Protein AF-A0A554JAZ1-F1 (afdb_monomer_lite)

pLDDT: mean 87.69, std 8.74, range [49.59, 96.38]

Sequence (67 aa):
MNNIVHRHGGVGIVSTYDRKKFLFGMYDSTYPKIKYRGSVNVLGGNFKFGDSSPFEIFKREINEEFS

Foldseek 3Di:
DDDDDDWDWAFDWDADPVRPDTDWDAADPPDPDPVRHRHTHTFTDTDDPPQPDSVSRRVVRCVVVPD

Secondary structure (DSSP, 8-state):
---------EEE-EE-TTSS-EE-EEB-TTSS-GGGBTSEE-EEE---TT--SHHHHHHHHHHHHH-

Structure (mmCIF, N/CA/C/O backbone):
data_AF-A0A554JAZ1-F1
#
_entry.id   AF-A0A554JAZ1-F1
#
loop_
_atom_site.group_PDB
_atom_site.id
_atom_site.type_symbol
_atom_site.label_atom_id
_atom_site.label_alt_id
_atom_site.label_comp_id
_atom_site.label_asym_id
_atom_site.label_entity_id
_atom_site.label_seq_id
_atom_site.pdbx_PDB_ins_code
_atom_site.Cartn_x
_atom_site.Cartn_y
_atom_site.Cartn_z
_atom_site.occupancy
_atom_site.B_iso_or_equiv
_atom_site.auth_seq_id
_atom_site.auth_comp_id
_atom_site.auth_asym_id
_atom_site.auth_atom_id
_atom_site.pdbx_PDB_model_num
ATOM 1 N N . MET A 1 1 ? 34.635 -5.998 -6.362 1.00 49.59 1 MET A N 1
ATOM 2 C CA . MET A 1 1 ? 33.540 -6.787 -5.757 1.00 49.59 1 MET A CA 1
ATOM 3 C C . MET A 1 1 ? 32.236 -6.107 -6.132 1.00 49.59 1 MET A C 1
ATOM 5 O O . MET A 1 1 ? 32.087 -4.933 -5.822 1.00 49.59 1 MET A O 1
ATOM 9 N N . ASN A 1 2 ? 31.344 -6.783 -6.859 1.00 53.00 2 ASN A N 1
ATOM 10 C CA . ASN A 1 2 ? 30.019 -6.232 -7.147 1.00 53.00 2 ASN A CA 1
ATOM 11 C C . ASN A 1 2 ? 29.177 -6.349 -5.876 1.00 53.00 2 ASN A C 1
ATOM 13 O O . ASN A 1 2 ? 28.870 -7.461 -5.452 1.00 53.00 2 ASN A O 1
ATOM 17 N N . ASN A 1 3 ? 28.834 -5.220 -5.257 1.00 64.56 3 ASN A N 1
ATOM 18 C CA . ASN A 1 3 ? 27.879 -5.210 -4.155 1.00 64.56 3 ASN A CA 1
ATOM 19 C C . ASN A 1 3 ? 26.520 -5.682 -4.686 1.00 64.56 3 ASN A C 1
ATOM 21 O O . ASN A 1 3 ? 25.967 -5.081 -5.608 1.00 64.56 3 ASN A O 1
ATOM 25 N N . ILE A 1 4 ? 25.988 -6.764 -4.119 1.00 74.75 4 ILE A N 1
ATOM 26 C CA . ILE A 1 4 ? 24.626 -7.211 -4.407 1.00 74.75 4 ILE A CA 1
ATOM 27 C C . ILE A 1 4 ? 23.683 -6.216 -3.730 1.00 74.75 4 ILE A C 1
ATOM 29 O O . ILE A 1 4 ? 23.663 -6.096 -2.507 1.00 74.75 4 ILE A O 1
ATOM 33 N N . VAL A 1 5 ? 22.921 -5.470 -4.529 1.00 74.44 5 VAL A N 1
ATOM 34 C CA . VAL A 1 5 ? 21.923 -4.525 -4.018 1.00 74.44 5 VAL A CA 1
ATOM 35 C C . VAL A 1 5 ? 20.598 -5.260 -3.848 1.00 74.44 5 VAL A C 1
ATOM 37 O O . VAL A 1 5 ? 19.942 -5.607 -4.832 1.00 74.44 5 VAL A O 1
ATOM 40 N N . HIS A 1 6 ? 20.192 -5.483 -2.600 1.00 76.12 6 HIS A N 1
ATOM 41 C CA . HIS A 1 6 ? 18.885 -6.051 -2.280 1.00 76.12 6 HIS A CA 1
ATOM 42 C C . HIS A 1 6 ? 17.807 -4.963 -2.353 1.00 76.12 6 HIS A C 1
ATOM 44 O O . HIS A 1 6 ? 17.920 -3.912 -1.724 1.00 76.12 6 HIS A O 1
ATOM 50 N N . ARG A 1 7 ? 16.764 -5.206 -3.153 1.00 80.62 7 ARG A N 1
ATOM 51 C CA . ARG A 1 7 ? 15.615 -4.305 -3.310 1.00 80.62 7 ARG A CA 1
ATOM 52 C C . ARG A 1 7 ? 14.417 -4.911 -2.598 1.00 80.62 7 ARG A C 1
ATOM 54 O O . ARG A 1 7 ? 14.064 -6.059 -2.859 1.00 80.62 7 ARG A O 1
ATOM 61 N N . HIS A 1 8 ? 13.791 -4.130 -1.731 1.00 83.88 8 HIS A N 1
ATOM 62 C CA . HIS A 1 8 ? 12.647 -4.557 -0.935 1.00 83.88 8 HIS A CA 1
ATOM 63 C C . HIS A 1 8 ? 11.429 -3.702 -1.278 1.00 83.88 8 HIS A C 1
ATOM 65 O O . HIS A 1 8 ? 11.567 -2.524 -1.600 1.00 83.88 8 HIS A O 1
ATOM 71 N N . GLY A 1 9 ? 10.243 -4.306 -1.236 1.00 86.88 9 GLY A N 1
ATOM 72 C CA . GLY A 1 9 ? 8.994 -3.553 -1.303 1.00 86.88 9 GLY A CA 1
ATOM 73 C C . GLY A 1 9 ? 8.758 -2.756 -0.021 1.00 86.88 9 GLY A C 1
ATOM 74 O O . GLY A 1 9 ? 9.316 -3.072 1.032 1.00 86.88 9 GLY A O 1
ATOM 75 N N . GLY A 1 10 ? 7.921 -1.730 -0.119 1.00 89.31 10 GLY A N 1
ATOM 76 C CA . GLY A 1 10 ? 7.422 -0.971 1.022 1.00 89.31 10 GLY A CA 1
ATOM 77 C C . GLY A 1 10 ? 5.929 -1.213 1.168 1.00 89.31 10 GLY A C 1
ATOM 78 O O . GLY A 1 10 ? 5.193 -1.025 0.205 1.00 89.31 10 GLY A O 1
ATOM 79 N N . VAL A 1 11 ? 5.492 -1.640 2.352 1.00 90.62 11 VAL A N 1
ATOM 80 C CA . VAL A 1 11 ? 4.074 -1.833 2.688 1.00 90.62 11 VAL A CA 1
ATOM 81 C C . VAL A 1 11 ? 3.769 -1.178 4.027 1.00 90.62 11 VAL A C 1
ATOM 83 O O . VAL A 1 11 ? 4.646 -1.098 4.890 1.00 90.62 11 VAL A O 1
ATOM 86 N N . GLY A 1 12 ? 2.530 -0.733 4.215 1.00 88.12 12 GLY A N 1
ATOM 87 C CA . GLY A 1 12 ? 2.089 -0.112 5.458 1.00 88.12 12 GLY A CA 1
ATOM 88 C C . GLY A 1 12 ? 0.695 -0.556 5.881 1.00 88.12 12 GLY A C 1
ATOM 89 O O . GLY A 1 12 ? -0.174 -0.845 5.060 1.00 88.12 12 GLY A O 1
ATOM 90 N N . ILE A 1 13 ? 0.492 -0.593 7.198 1.00 90.00 13 ILE A N 1
ATOM 91 C CA . ILE A 1 13 ? -0.818 -0.785 7.819 1.00 90.00 13 ILE A CA 1
ATOM 92 C C . ILE A 1 13 ? -1.306 0.590 8.257 1.00 90.00 13 ILE A C 1
ATOM 94 O O . ILE A 1 13 ? -0.718 1.215 9.140 1.00 90.00 13 ILE A O 1
ATOM 98 N N . VAL A 1 14 ? -2.384 1.058 7.638 1.00 89.69 14 VAL A N 1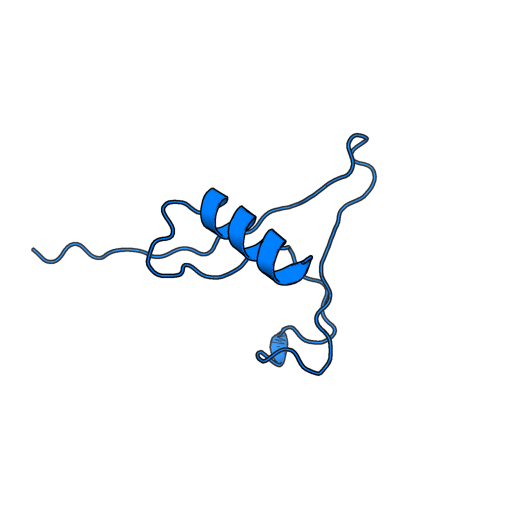
ATOM 99 C CA . VAL A 1 14 ? -3.008 2.335 7.984 1.00 89.69 14 VAL A CA 1
ATOM 100 C C . VAL A 1 14 ? -4.178 2.060 8.916 1.00 89.69 14 VAL A C 1
ATOM 102 O O . VAL A 1 14 ? -5.006 1.190 8.649 1.00 89.69 14 VAL A O 1
ATOM 105 N N . SER A 1 15 ? -4.243 2.803 10.018 1.00 94.12 15 SER A N 1
ATOM 106 C CA . SER A 1 15 ? -5.336 2.710 10.985 1.00 94.12 15 SER A CA 1
ATOM 107 C C . SER A 1 15 ? -5.903 4.086 11.304 1.00 94.12 15 SER A C 1
ATOM 109 O O . SER A 1 15 ? -5.221 5.101 11.153 1.00 94.12 15 SER A O 1
ATOM 111 N N . THR A 1 16 ? -7.161 4.122 11.737 1.00 93.44 16 THR A N 1
ATOM 112 C CA . THR A 1 16 ? -7.767 5.336 12.292 1.00 93.44 16 THR A CA 1
ATOM 113 C C . THR A 1 16 ? -7.050 5.762 13.571 1.00 93.44 16 THR A C 1
ATOM 115 O O . THR A 1 16 ? -6.423 4.947 14.244 1.00 93.44 16 THR A O 1
ATOM 118 N N . TYR A 1 17 ? -7.169 7.040 13.945 1.00 94.56 17 TYR A N 1
ATOM 119 C CA . TYR A 1 17 ? -6.538 7.575 15.161 1.00 94.56 17 TYR A CA 1
ATOM 120 C C . TYR A 1 17 ? -6.910 6.779 16.428 1.00 94.56 17 TYR A C 1
ATOM 122 O O . TYR A 1 17 ? -6.064 6.531 17.284 1.00 94.56 17 TYR A O 1
ATOM 130 N N . ASP A 1 18 ? -8.158 6.309 16.510 1.00 96.38 18 ASP A N 1
ATOM 131 C CA . ASP A 1 18 ? -8.664 5.468 17.603 1.00 96.38 18 ASP A CA 1
ATOM 132 C C . ASP A 1 18 ? -8.281 3.978 17.491 1.00 96.38 18 ASP A C 1
ATOM 134 O O . ASP A 1 18 ? -8.628 3.187 18.367 1.00 96.38 18 ASP A O 1
ATOM 138 N N . ARG A 1 19 ? -7.580 3.593 16.416 1.00 91.88 19 ARG A N 1
ATOM 139 C CA . ARG A 1 19 ? -7.121 2.235 16.085 1.00 91.88 19 ARG A CA 1
ATOM 140 C C . ARG A 1 19 ? -8.225 1.181 15.977 1.00 91.88 19 ARG A C 1
ATOM 142 O O . ARG A 1 19 ? -7.943 -0.011 16.067 1.00 91.88 19 ARG A O 1
ATOM 149 N N . LYS A 1 20 ? -9.479 1.587 15.770 1.00 95.50 20 LYS A N 1
ATOM 150 C CA . LYS A 1 20 ? -10.609 0.651 15.634 1.00 95.50 20 LYS A CA 1
ATOM 151 C C . LYS A 1 20 ? -10.827 0.164 14.210 1.00 95.50 20 LYS A C 1
ATOM 153 O O . LYS A 1 20 ? -11.527 -0.825 14.008 1.00 95.50 20 LYS A O 1
ATOM 158 N N . LYS A 1 21 ? -10.276 0.868 13.222 1.00 95.44 21 LYS A N 1
ATOM 159 C CA . LYS A 1 21 ? -10.433 0.540 11.807 1.00 95.44 21 LYS A CA 1
ATOM 160 C C . LYS A 1 21 ? -9.078 0.517 11.127 1.00 95.44 21 LYS A C 1
ATOM 162 O O . LYS A 1 21 ? -8.217 1.348 11.415 1.00 95.44 21 LYS A O 1
ATOM 167 N N . PHE A 1 22 ? -8.940 -0.415 10.196 1.00 93.69 22 PHE A N 1
ATOM 168 C CA . PHE A 1 22 ? -7.806 -0.511 9.292 1.00 93.69 22 PHE A CA 1
ATOM 169 C C . PHE A 1 22 ? -8.263 -0.192 7.877 1.00 93.69 22 PHE A C 1
ATOM 171 O O . PHE A 1 22 ? -9.388 -0.521 7.495 1.00 93.69 22 PHE A O 1
ATOM 178 N N . LEU A 1 23 ? -7.387 0.451 7.117 1.00 90.06 23 LEU A N 1
ATOM 179 C CA . LEU A 1 23 ? -7.586 0.679 5.697 1.00 90.06 23 LEU A CA 1
ATOM 180 C C . LEU A 1 23 ? -6.854 -0.408 4.910 1.00 90.06 23 LEU A C 1
ATOM 182 O O . LEU A 1 23 ? -5.670 -0.662 5.134 1.00 90.06 23 LEU A O 1
ATOM 186 N N . PHE A 1 24 ? -7.576 -1.008 3.972 1.00 91.81 24 PHE A N 1
ATOM 187 C CA . PHE A 1 24 ? -7.059 -1.959 2.999 1.00 91.81 24 PHE A CA 1
ATOM 188 C C . PHE A 1 24 ? -7.519 -1.546 1.600 1.00 91.81 24 PHE A C 1
ATOM 190 O O . PHE A 1 24 ? -8.582 -0.940 1.455 1.00 91.81 24 PHE A O 1
ATOM 197 N N . GLY A 1 25 ? -6.734 -1.898 0.584 1.00 88.75 25 GLY A N 1
ATOM 198 C CA . GLY A 1 25 ? -7.089 -1.709 -0.821 1.00 88.75 25 GLY A CA 1
ATOM 199 C C . GLY A 1 25 ? -7.691 -2.979 -1.422 1.00 88.75 25 GLY A C 1
ATOM 200 O O . GLY A 1 25 ? -7.285 -4.090 -1.075 1.00 88.75 25 GLY A O 1
ATOM 201 N N . MET A 1 26 ? -8.637 -2.827 -2.347 1.00 91.44 26 MET A N 1
ATOM 202 C CA . MET A 1 26 ? -9.094 -3.915 -3.212 1.00 91.44 26 MET A CA 1
ATOM 203 C C . MET A 1 26 ? -8.978 -3.469 -4.662 1.00 91.44 26 MET A C 1
ATOM 205 O O . MET A 1 26 ? -9.571 -2.470 -5.059 1.00 91.44 26 MET A O 1
ATOM 209 N N . TYR A 1 27 ? -8.214 -4.222 -5.447 1.00 89.25 27 TYR A N 1
ATOM 210 C CA . TYR A 1 27 ? -8.001 -3.912 -6.853 1.00 89.25 27 TYR A CA 1
ATOM 211 C C . TYR A 1 27 ? -9.113 -4.505 -7.715 1.00 89.25 27 TYR A C 1
ATOM 213 O O . TYR A 1 27 ? -9.538 -5.646 -7.507 1.00 89.25 27 TYR A O 1
ATOM 221 N N . ASP A 1 28 ? -9.566 -3.741 -8.702 1.00 91.06 28 ASP A N 1
ATOM 222 C CA . ASP A 1 28 ? -10.632 -4.156 -9.603 1.00 91.06 28 ASP A CA 1
ATOM 223 C C . ASP A 1 28 ? -10.134 -5.083 -10.731 1.00 91.06 28 ASP A C 1
ATOM 225 O O . ASP A 1 28 ? -8.999 -5.571 -10.748 1.00 91.06 28 ASP A O 1
ATOM 229 N N . SER A 1 29 ? -11.012 -5.347 -11.700 1.00 94.44 29 SER A N 1
ATOM 230 C CA . SER A 1 29 ? -10.705 -6.208 -12.845 1.00 94.44 29 SER A CA 1
ATOM 231 C C . SER A 1 29 ? -9.661 -5.631 -13.815 1.00 94.44 29 SER A C 1
ATOM 233 O O . SER A 1 29 ? -9.092 -6.388 -14.606 1.00 94.44 29 SER A O 1
ATOM 235 N N . THR A 1 30 ? -9.376 -4.329 -13.746 1.00 92.94 30 THR A N 1
ATOM 236 C CA . THR A 1 30 ? -8.454 -3.621 -14.644 1.00 92.94 30 THR A CA 1
ATOM 237 C C . THR A 1 30 ? -7.001 -3.684 -14.171 1.00 92.94 30 THR A C 1
ATOM 239 O O . THR A 1 30 ? -6.084 -3.559 -14.984 1.00 92.94 30 THR A O 1
ATOM 242 N N . TYR A 1 31 ? -6.755 -3.968 -12.886 1.00 89.75 31 TYR A N 1
ATOM 243 C CA . TYR A 1 31 ? -5.405 -3.980 -12.320 1.00 89.75 31 TYR A CA 1
ATOM 244 C C . TYR A 1 31 ? -4.477 -4.992 -13.023 1.00 89.75 31 TYR A C 1
ATOM 246 O O . TYR A 1 31 ? -4.865 -6.147 -13.196 1.00 89.75 31 TYR A O 1
ATOM 254 N N . PRO A 1 32 ? -3.229 -4.664 -13.406 1.00 88.75 32 PRO A N 1
ATOM 255 C CA . PRO A 1 32 ? -2.427 -5.52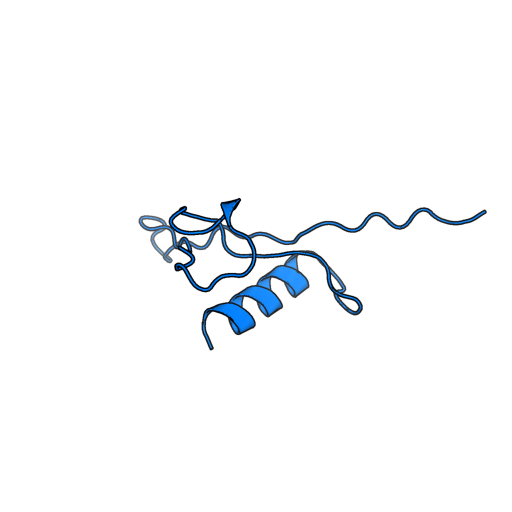7 -14.287 1.00 88.75 32 PRO A CA 1
ATOM 256 C C . PRO A 1 32 ? -2.116 -6.925 -13.734 1.00 88.75 32 PRO A C 1
ATOM 258 O O . PRO A 1 32 ? -1.946 -7.882 -14.489 1.00 88.75 32 PRO A O 1
ATOM 261 N N . LYS A 1 33 ? -2.039 -7.073 -12.408 1.00 88.62 33 LYS A N 1
ATOM 262 C CA . LYS A 1 33 ? -1.636 -8.327 -11.765 1.00 88.62 33 LYS A CA 1
ATOM 263 C C . LYS A 1 33 ? -2.862 -9.119 -11.303 1.00 88.62 33 LYS A C 1
ATOM 265 O O . LYS A 1 33 ? -3.384 -8.879 -10.217 1.00 88.62 33 LYS A O 1
ATOM 270 N N . ILE A 1 34 ? -3.259 -10.116 -12.101 1.00 91.44 34 ILE A N 1
ATOM 271 C CA . ILE A 1 34 ? -4.470 -10.940 -11.895 1.00 91.44 34 ILE A CA 1
ATOM 272 C C . ILE A 1 34 ? -4.605 -11.466 -10.460 1.00 91.44 34 ILE A C 1
ATOM 274 O O . ILE A 1 34 ? -5.678 -11.360 -9.880 1.00 91.44 34 ILE A O 1
ATOM 278 N N . LYS A 1 35 ? -3.515 -11.961 -9.857 1.00 91.44 35 LYS A N 1
ATOM 279 C CA . LYS A 1 35 ? -3.531 -12.547 -8.503 1.00 91.44 35 LYS A CA 1
ATOM 280 C C . LYS A 1 35 ? -3.948 -11.590 -7.375 1.00 91.44 35 LYS A C 1
ATOM 282 O O . LYS A 1 35 ? -4.200 -12.055 -6.274 1.00 91.44 35 LYS A O 1
ATOM 287 N N . TYR A 1 36 ? -3.956 -10.280 -7.622 1.00 88.81 36 TYR A N 1
ATOM 288 C CA . TYR A 1 36 ? -4.341 -9.270 -6.634 1.00 88.81 36 TYR A CA 1
ATOM 289 C C . TYR A 1 36 ? -5.752 -8.713 -6.863 1.00 88.81 36 TYR A C 1
ATOM 291 O O . TYR A 1 36 ? -6.276 -8.010 -6.000 1.00 88.81 36 TYR A O 1
ATOM 299 N N . ARG A 1 37 ? -6.377 -9.023 -8.007 1.00 93.00 37 ARG A N 1
ATOM 300 C CA . ARG A 1 37 ? -7.732 -8.567 -8.341 1.00 93.00 37 ARG A CA 1
ATOM 301 C C . ARG A 1 37 ? -8.745 -9.206 -7.397 1.00 93.00 37 ARG A C 1
ATOM 303 O O . ARG A 1 37 ? -8.633 -10.389 -7.081 1.00 93.00 37 ARG A O 1
ATOM 310 N N . GLY A 1 38 ? -9.724 -8.429 -6.941 1.00 92.69 38 GLY A N 1
ATOM 311 C CA . GLY A 1 38 ? -10.780 -8.898 -6.039 1.00 92.69 38 GLY A CA 1
ATOM 312 C C . GLY A 1 38 ? -10.299 -9.348 -4.656 1.00 92.69 38 GLY A C 1
ATOM 313 O O . GLY A 1 38 ? -11.084 -9.901 -3.893 1.00 92.69 38 GLY A O 1
ATOM 314 N N . SER A 1 39 ? -9.020 -9.136 -4.333 1.00 91.50 39 SER A N 1
ATOM 315 C CA . SER A 1 39 ? -8.424 -9.495 -3.047 1.00 91.50 39 SER A CA 1
ATOM 316 C C . SER A 1 39 ? -8.215 -8.250 -2.193 1.00 91.50 39 SER A C 1
ATOM 318 O O . SER A 1 39 ? -7.944 -7.168 -2.715 1.00 91.50 39 SER A O 1
ATOM 320 N N . VAL A 1 40 ? -8.308 -8.420 -0.875 1.00 90.94 40 VAL A N 1
ATOM 321 C CA . VAL A 1 40 ? -7.973 -7.380 0.104 1.00 90.94 40 VAL A CA 1
ATOM 322 C C . VAL A 1 40 ? -6.458 -7.359 0.299 1.00 90.94 40 VAL A C 1
ATOM 324 O O . VAL A 1 40 ? -5.859 -8.389 0.604 1.00 90.94 40 VAL A O 1
ATOM 327 N N . ASN A 1 41 ? -5.839 -6.194 0.122 1.00 89.88 41 ASN A N 1
ATOM 328 C CA . ASN A 1 41 ? -4.392 -6.011 0.169 1.00 89.88 41 ASN A CA 1
ATOM 329 C C . ASN A 1 41 ? -3.992 -4.896 1.141 1.00 89.88 41 ASN A C 1
ATOM 331 O O . ASN A 1 41 ? -4.722 -3.923 1.347 1.00 89.88 41 ASN A O 1
ATOM 335 N N . VAL A 1 42 ? -2.798 -5.038 1.720 1.00 90.88 42 VAL A N 1
ATOM 336 C CA . VAL A 1 42 ? -2.112 -3.922 2.383 1.00 90.88 42 VAL A CA 1
ATOM 337 C C . VAL A 1 42 ? -1.628 -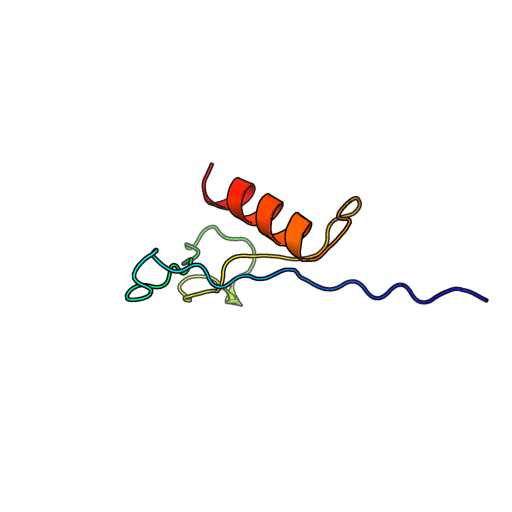2.926 1.336 1.00 90.88 42 VAL A C 1
ATOM 339 O O . VAL A 1 42 ? -1.241 -3.324 0.238 1.00 90.88 42 VAL A O 1
ATOM 342 N N . LEU A 1 43 ? -1.633 -1.645 1.695 1.00 89.94 43 LEU A N 1
ATOM 343 C CA . LEU A 1 43 ? -1.190 -0.576 0.809 1.00 89.94 43 LEU A CA 1
ATOM 344 C C . LEU A 1 43 ? 0.334 -0.596 0.680 1.00 89.94 43 LEU A C 1
ATOM 346 O O . LEU A 1 43 ? 1.051 -0.781 1.674 1.00 89.94 43 LEU A O 1
ATOM 350 N N . GLY A 1 44 ? 0.829 -0.382 -0.534 1.00 92.00 44 GLY A N 1
ATOM 351 C CA . GLY A 1 44 ? 2.254 -0.351 -0.824 1.00 92.00 44 GLY A CA 1
ATOM 352 C C . GLY A 1 44 ? 2.596 -0.972 -2.167 1.00 92.00 44 GLY A C 1
ATOM 353 O O . GLY A 1 44 ? 1.733 -1.271 -2.984 1.00 92.00 44 GLY A O 1
ATOM 354 N N . GLY A 1 45 ? 3.884 -1.210 -2.385 1.00 91.19 45 GLY A N 1
ATOM 355 C CA . GLY A 1 45 ? 4.340 -1.667 -3.684 1.00 91.19 45 GLY A CA 1
ATOM 356 C C . GLY A 1 45 ? 5.819 -1.986 -3.758 1.00 91.19 45 GLY A C 1
ATOM 357 O O . GLY A 1 45 ? 6.529 -2.150 -2.760 1.00 91.19 45 GLY A O 1
ATOM 358 N N . ASN A 1 46 ? 6.270 -2.144 -4.995 1.00 91.94 46 ASN A N 1
ATOM 359 C CA . ASN A 1 46 ? 7.637 -2.534 -5.295 1.00 91.94 46 ASN A CA 1
ATOM 360 C C . ASN A 1 46 ? 8.549 -1.308 -5.338 1.00 91.94 46 ASN A C 1
ATOM 362 O O . ASN A 1 46 ? 8.135 -0.220 -5.728 1.00 91.94 46 ASN A O 1
ATOM 366 N N . PHE A 1 47 ? 9.825 -1.533 -5.035 1.00 93.00 47 PHE A N 1
ATOM 367 C CA . PHE A 1 47 ? 10.882 -0.565 -5.301 1.00 93.00 47 PHE A CA 1
ATOM 368 C C . PHE A 1 47 ? 10.887 -0.124 -6.777 1.00 93.00 47 PHE A C 1
ATOM 370 O O . PHE A 1 47 ? 10.916 -0.966 -7.683 1.00 93.00 47 PHE A O 1
ATOM 377 N N . LYS A 1 48 ? 10.953 1.188 -7.006 1.00 91.88 48 LYS A N 1
ATOM 378 C CA . LYS A 1 48 ? 11.259 1.844 -8.282 1.00 91.88 48 LYS A CA 1
ATOM 379 C C . LYS A 1 48 ? 12.606 2.572 -8.167 1.00 91.88 48 LYS A C 1
ATOM 381 O O . LYS A 1 48 ? 13.053 2.939 -7.083 1.00 91.88 48 LYS A O 1
ATOM 386 N N . PHE A 1 49 ? 13.299 2.752 -9.295 1.00 87.69 49 PHE A N 1
ATOM 387 C CA . PHE A 1 49 ? 14.585 3.460 -9.301 1.00 87.69 49 PHE A CA 1
ATOM 388 C C . PHE A 1 49 ? 14.393 4.906 -8.822 1.00 87.69 49 PHE A C 1
ATOM 390 O O . PHE A 1 49 ? 13.551 5.616 -9.361 1.00 87.69 49 PHE A O 1
ATOM 397 N N . GLY A 1 50 ? 15.167 5.316 -7.816 1.00 85.12 50 GLY A N 1
ATOM 398 C CA . GLY A 1 50 ? 15.016 6.611 -7.143 1.00 85.12 50 GLY A CA 1
ATOM 399 C C . GLY A 1 50 ? 14.340 6.531 -5.771 1.00 85.12 50 GLY A C 1
ATOM 400 O O . GLY A 1 50 ? 14.463 7.477 -4.997 1.00 85.12 50 GLY A O 1
ATOM 401 N N . ASP A 1 51 ? 13.708 5.405 -5.421 1.00 88.56 51 ASP A N 1
ATOM 402 C CA . ASP A 1 51 ? 13.201 5.197 -4.065 1.00 88.56 51 ASP A CA 1
ATOM 403 C C . ASP A 1 51 ? 14.374 5.071 -3.074 1.00 88.56 51 ASP A C 1
ATOM 405 O O . ASP A 1 51 ? 15.313 4.299 -3.284 1.00 88.56 51 ASP A O 1
ATOM 409 N N . SER A 1 52 ? 14.326 5.826 -1.975 1.00 89.31 52 SER A N 1
ATOM 410 C CA . SER A 1 52 ? 15.411 5.884 -0.983 1.00 89.31 52 SER A CA 1
ATOM 411 C C . SER A 1 52 ? 15.165 5.013 0.252 1.00 89.31 52 SER A C 1
ATOM 413 O O . SER A 1 52 ? 16.106 4.694 0.978 1.00 89.31 52 SER A O 1
ATOM 415 N N . SER A 1 53 ? 13.915 4.614 0.510 1.00 89.25 53 SER A N 1
ATOM 416 C CA . SER A 1 53 ? 13.548 3.753 1.638 1.00 89.25 53 SER A CA 1
ATOM 417 C C . SER A 1 53 ? 12.169 3.101 1.444 1.00 89.25 53 SER A C 1
ATOM 419 O O . SER A 1 53 ? 11.359 3.611 0.667 1.00 89.25 53 SER A O 1
ATOM 421 N N . PRO A 1 54 ? 11.840 2.026 2.191 1.00 89.62 54 PRO A N 1
ATOM 422 C CA . PRO A 1 54 ? 10.486 1.461 2.227 1.00 89.62 54 PRO A CA 1
ATOM 423 C C . PRO A 1 54 ? 9.391 2.473 2.590 1.00 89.62 54 PRO A C 1
ATOM 425 O O . PRO A 1 54 ? 8.265 2.350 2.117 1.00 89.62 54 PRO A O 1
ATOM 428 N N . PHE A 1 55 ? 9.714 3.485 3.400 1.00 89.56 55 PHE A N 1
ATOM 429 C CA . PHE A 1 55 ? 8.770 4.542 3.760 1.00 89.56 55 PHE A CA 1
ATOM 430 C C . PHE A 1 55 ? 8.473 5.477 2.583 1.00 89.56 55 PHE A C 1
ATOM 432 O O . PHE A 1 55 ? 7.316 5.821 2.353 1.00 89.56 55 PHE A O 1
ATOM 439 N N . GLU A 1 56 ? 9.493 5.842 1.803 1.00 91.31 56 GLU A N 1
ATOM 440 C CA . GLU A 1 56 ? 9.293 6.651 0.594 1.00 91.31 56 GLU A CA 1
ATOM 441 C C . GLU A 1 56 ? 8.560 5.860 -0.502 1.00 91.31 56 GLU A C 1
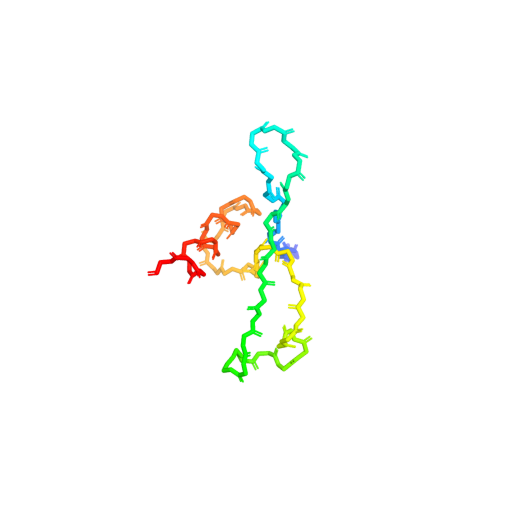ATOM 443 O O . GLU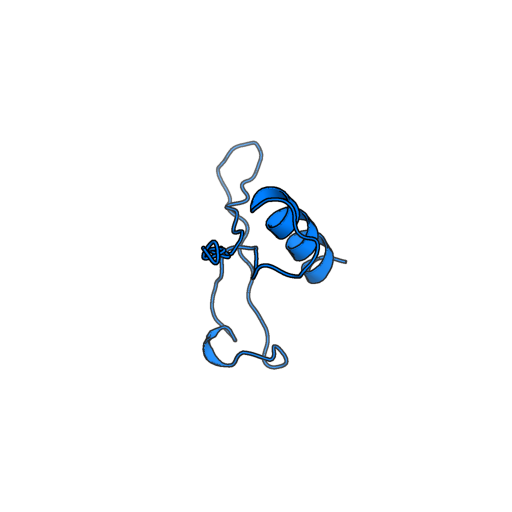 A 1 56 ? 7.681 6.419 -1.157 1.00 91.31 56 GLU A O 1
ATOM 448 N N . ILE A 1 57 ? 8.812 4.546 -0.620 1.00 93.62 57 ILE A N 1
ATOM 449 C CA . ILE A 1 57 ? 8.000 3.647 -1.463 1.00 93.62 57 ILE A CA 1
ATOM 450 C C . ILE A 1 57 ? 6.532 3.724 -1.039 1.00 93.62 57 ILE A C 1
ATOM 452 O O . ILE A 1 57 ? 5.658 3.963 -1.865 1.00 93.62 57 ILE A O 1
ATOM 456 N N . PHE A 1 58 ? 6.256 3.556 0.254 1.00 91.38 58 PHE A N 1
ATOM 457 C CA . PHE A 1 58 ? 4.893 3.559 0.773 1.00 91.38 58 PHE A CA 1
ATOM 458 C C . PHE A 1 58 ? 4.158 4.883 0.513 1.00 91.38 58 PHE A C 1
ATOM 460 O O . PHE A 1 58 ? 3.021 4.867 0.048 1.00 91.38 58 PHE A O 1
ATOM 467 N N . LYS A 1 59 ? 4.812 6.029 0.746 1.00 90.19 59 LYS A N 1
ATOM 468 C CA . LYS A 1 59 ? 4.243 7.350 0.424 1.00 90.19 59 LYS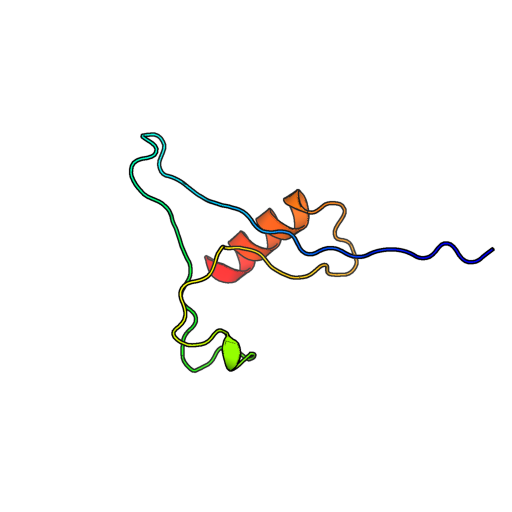 A CA 1
ATOM 469 C C . LYS A 1 59 ? 3.898 7.488 -1.056 1.00 90.19 59 LYS A C 1
ATOM 471 O O . LYS A 1 59 ? 2.826 7.988 -1.387 1.00 90.19 59 LYS A O 1
ATOM 476 N N . ARG A 1 60 ? 4.810 7.072 -1.940 1.00 93.19 60 ARG A N 1
ATOM 477 C CA . ARG A 1 60 ? 4.611 7.134 -3.390 1.00 93.19 60 ARG A CA 1
ATOM 478 C C . ARG A 1 60 ? 3.421 6.278 -3.819 1.00 93.19 60 ARG A C 1
ATOM 480 O O . ARG A 1 60 ? 2.573 6.769 -4.550 1.00 93.19 60 ARG A O 1
ATOM 487 N N . GLU A 1 61 ? 3.341 5.040 -3.339 1.00 91.88 61 GLU A N 1
ATOM 488 C CA . GLU A 1 61 ? 2.258 4.110 -3.686 1.00 91.88 61 GLU A CA 1
ATOM 489 C C . GLU A 1 61 ? 0.897 4.596 -3.158 1.00 91.88 61 GLU A C 1
ATOM 491 O O . GLU A 1 61 ? -0.081 4.526 -3.890 1.00 91.88 61 GLU A O 1
ATOM 496 N N . ILE A 1 62 ? 0.824 5.198 -1.958 1.00 88.69 62 ILE A N 1
ATOM 497 C CA . ILE A 1 62 ? -0.416 5.853 -1.493 1.00 88.69 62 ILE A CA 1
ATOM 498 C C . ILE A 1 62 ? -0.864 6.942 -2.470 1.00 88.69 62 ILE A C 1
ATOM 500 O O . ILE A 1 62 ? -2.039 7.009 -2.821 1.00 88.69 62 ILE A O 1
ATOM 504 N N . ASN A 1 63 ? 0.052 7.807 -2.907 1.00 88.12 63 ASN A N 1
ATOM 505 C CA . ASN A 1 63 ? -0.311 8.871 -3.838 1.00 88.12 63 ASN A CA 1
ATOM 506 C C . ASN A 1 63 ? -0.768 8.305 -5.193 1.00 88.12 63 ASN A C 1
ATOM 508 O O . ASN A 1 63 ? -1.702 8.843 -5.770 1.00 88.12 63 ASN A O 1
ATOM 512 N N . GLU A 1 64 ? -0.152 7.226 -5.687 1.00 85.88 64 GLU A N 1
ATOM 513 C CA . GLU A 1 64 ? -0.559 6.560 -6.935 1.00 85.88 64 GLU A CA 1
ATOM 514 C C . GLU A 1 64 ? -1.954 5.907 -6.841 1.00 85.88 64 GLU A C 1
ATOM 516 O O . GLU A 1 64 ? -2.669 5.877 -7.838 1.00 85.88 64 GLU A O 1
ATOM 521 N N . GLU A 1 65 ? -2.346 5.381 -5.675 1.00 81.88 65 GLU A N 1
ATOM 522 C CA . GLU A 1 65 ? -3.612 4.648 -5.501 1.00 81.88 65 GLU A CA 1
ATOM 523 C C . GLU A 1 65 ? -4.815 5.532 -5.130 1.00 81.88 65 GLU A C 1
ATOM 525 O O . GLU A 1 65 ? -5.954 5.132 -5.372 1.00 81.88 65 GLU A O 1
ATOM 530 N N . PHE A 1 66 ? -4.586 6.705 -4.528 1.00 77.38 66 PHE A N 1
ATOM 531 C CA . PHE A 1 66 ? -5.646 7.564 -3.973 1.00 77.38 66 PHE A CA 1
ATOM 532 C C . PHE A 1 66 ? -5.719 8.981 -4.575 1.00 77.38 66 PHE A C 1
ATOM 534 O O . PHE A 1 66 ? -6.522 9.784 -4.091 1.00 77.38 66 PHE A O 1
ATOM 541 N N . SER A 1 67 ? -4.909 9.296 -5.593 1.00 68.62 67 SER A N 1
ATOM 542 C CA . SER A 1 67 ? -5.017 10.544 -6.381 1.00 68.62 67 SER A CA 1
ATOM 543 C C . SER A 1 67 ? -5.779 10.312 -7.679 1.00 68.62 67 SER A C 1
ATOM 545 O O . SER A 1 67 ? -6.517 11.237 -8.082 1.00 68.62 67 SER A O 1
#

Organism: NCBI:txid2017133

Radius of gyration: 14.24 Å; chains: 1; bounding box: 44×23×32 Å